Protein AF-A0A0C3JTZ2-F1 (afdb_monomer_lite)

Foldseek 3Di:
DVLLVVLVVVLVVDDPPDPVNVVSLVVNLVVLVVCCVVPVPVVSLVVNLVSLVVVLVVDPLLRNLVSLQVNLVSLVVVCVVPVDPVSNVSSVVSNVSSVVSPDPDDPVD

Organism: NCBI:txid870435

pLDDT: mean 91.85, std 10.33, range [46.88, 98.56]

Radius of gyration: 15.28 Å; chains: 1; bounding box: 38×28×46 Å

Sequence (109 aa):
NEIITLRRTALESITQDDPEWQPILAKLVDCLYERFRRKGAMADLEEVITLRRATLERTPLQDQSRPLLSLADCLCEKFQKLGLVADIEEAVKLGRAAFTLCAPGHPDR

Secondary structure (DSSP, 8-state):
-HHHHHHHHHHHHS-TTSTTHHHHHHHHHHHHHHHHHHH--HHHHHHHHHHHHHHHHHS-GGG-HHHHHHHHHHHHHHHHHH--HHHHHHHHHHHHHHHHHHSTT-TT-

Structure (mmCIF, N/CA/C/O backbone):
data_AF-A0A0C3JTZ2-F1
#
_entry.id   AF-A0A0C3JTZ2-F1
#
loop_
_atom_site.group_PDB
_atom_site.id
_atom_site.type_symbol
_atom_site.label_atom_id
_atom_site.label_alt_id
_atom_site.label_comp_id
_atom_site.label_asym_id
_atom_site.label_entity_id
_atom_site.label_seq_id
_atom_site.pdbx_PDB_ins_code
_atom_site.Cartn_x
_atom_site.Cartn_y
_atom_site.Cartn_z
_atom_site.occupancy
_atom_site.B_iso_or_equiv
_atom_site.auth_seq_id
_atom_site.auth_comp_id
_atom_site.auth_asym_id
_atom_site.auth_atom_id
_atom_site.pdbx_PDB_model_num
ATOM 1 N N . ASN A 1 1 ? 4.938 1.725 17.759 1.00 68.44 1 ASN A N 1
ATOM 2 C CA . ASN A 1 1 ? 4.606 3.046 17.179 1.00 68.44 1 ASN A CA 1
ATOM 3 C C . ASN A 1 1 ? 5.847 3.831 16.800 1.00 68.44 1 ASN A C 1
ATOM 5 O O . ASN A 1 1 ? 5.864 4.345 15.698 1.00 68.44 1 ASN A O 1
ATOM 9 N N . GLU A 1 2 ? 6.887 3.856 17.631 1.00 85.19 2 GLU A N 1
ATOM 10 C CA . GLU A 1 2 ? 8.167 4.535 17.355 1.00 85.19 2 GLU A CA 1
ATOM 11 C C . GLU A 1 2 ? 8.843 4.118 16.035 1.00 85.19 2 GLU A C 1
ATOM 13 O O . GLU A 1 2 ? 9.314 4.964 15.288 1.00 85.19 2 GLU A O 1
ATOM 18 N N . ILE A 1 3 ? 8.777 2.831 15.680 1.00 89.12 3 ILE A N 1
ATOM 19 C CA . ILE A 1 3 ? 9.317 2.300 14.416 1.00 89.12 3 ILE A CA 1
ATOM 20 C C . ILE A 1 3 ? 8.699 2.959 13.164 1.00 89.12 3 ILE A C 1
ATOM 22 O O . ILE A 1 3 ? 9.396 3.141 12.169 1.00 89.12 3 ILE A O 1
ATOM 26 N N . ILE A 1 4 ? 7.409 3.314 13.193 1.00 92.19 4 ILE A N 1
ATOM 27 C CA . ILE A 1 4 ? 6.740 3.983 12.061 1.00 92.19 4 ILE A CA 1
ATOM 28 C C . ILE A 1 4 ? 7.276 5.409 11.925 1.00 92.19 4 ILE A C 1
ATOM 30 O O . ILE A 1 4 ? 7.658 5.817 10.833 1.00 92.19 4 ILE A O 1
ATOM 34 N N . THR A 1 5 ? 7.369 6.136 13.041 1.00 93.25 5 THR A N 1
ATOM 35 C CA . THR A 1 5 ? 7.925 7.493 13.072 1.00 93.25 5 THR A CA 1
ATOM 36 C C . THR A 1 5 ? 9.375 7.510 12.596 1.00 93.25 5 THR A C 1
ATOM 38 O O . THR A 1 5 ? 9.703 8.282 11.704 1.00 93.25 5 THR A O 1
ATOM 41 N N . LEU A 1 6 ? 10.216 6.603 13.107 1.00 94.56 6 LEU A N 1
ATOM 42 C CA . LEU A 1 6 ? 11.622 6.496 12.713 1.00 94.56 6 LEU A CA 1
ATOM 43 C C . LEU A 1 6 ? 11.779 6.295 11.200 1.00 94.56 6 LEU A C 1
ATOM 45 O O . LEU A 1 6 ? 12.637 6.915 10.580 1.00 94.56 6 LEU A O 1
ATOM 49 N N . ARG A 1 7 ? 10.939 5.448 10.593 1.00 94.56 7 ARG A N 1
ATOM 50 C CA . ARG A 1 7 ? 10.993 5.205 9.145 1.00 94.56 7 ARG A CA 1
ATOM 51 C C . ARG A 1 7 ? 10.508 6.388 8.324 1.00 94.56 7 ARG A C 1
ATOM 53 O O . ARG A 1 7 ? 11.095 6.639 7.281 1.00 94.56 7 ARG A O 1
ATOM 60 N N . ARG A 1 8 ? 9.498 7.131 8.784 1.00 93.81 8 ARG A N 1
ATOM 61 C CA . ARG A 1 8 ? 9.090 8.377 8.114 1.00 93.81 8 ARG A CA 1
ATOM 62 C C . ARG A 1 8 ? 10.219 9.400 8.124 1.00 93.81 8 ARG A C 1
ATOM 64 O O . ARG A 1 8 ? 10.594 9.882 7.067 1.00 93.81 8 ARG A O 1
ATOM 71 N N . THR A 1 9 ? 10.831 9.633 9.282 1.00 94.19 9 THR A N 1
ATOM 72 C CA . THR A 1 9 ? 11.965 10.561 9.397 1.00 94.19 9 THR A CA 1
ATOM 73 C C . THR A 1 9 ? 13.163 10.115 8.557 1.00 94.19 9 THR A C 1
ATOM 75 O O . THR A 1 9 ? 13.828 10.943 7.938 1.00 94.19 9 THR A O 1
ATOM 78 N N . ALA A 1 10 ? 13.427 8.806 8.476 1.00 93.19 10 ALA A N 1
ATOM 79 C CA . ALA A 1 10 ? 14.454 8.283 7.580 1.00 93.19 10 ALA A CA 1
ATOM 80 C C . ALA A 1 10 ? 14.136 8.596 6.106 1.00 93.19 10 ALA A C 1
ATOM 82 O O . ALA A 1 10 ? 15.014 9.082 5.403 1.00 93.19 10 ALA A O 1
ATOM 83 N N . LEU A 1 11 ? 12.887 8.395 5.661 1.00 93.75 11 LEU A N 1
ATOM 84 C CA . LEU A 1 11 ? 12.447 8.726 4.297 1.00 93.75 11 LEU A CA 1
ATOM 85 C C . LEU A 1 11 ? 12.473 10.229 3.994 1.00 93.75 11 LEU A C 1
ATOM 87 O O . LEU A 1 11 ? 1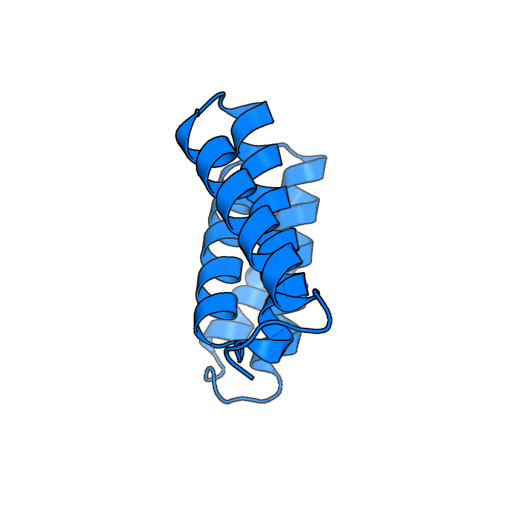2.681 10.601 2.847 1.00 93.75 11 LEU A O 1
ATOM 91 N N . GLU A 1 12 ? 12.276 11.086 4.994 1.00 94.06 12 GLU A N 1
ATOM 92 C CA . GLU A 1 12 ? 12.420 12.544 4.857 1.00 94.06 12 GLU A CA 1
ATOM 93 C C . GLU A 1 12 ? 13.888 12.977 4.705 1.00 94.06 12 GLU A C 1
ATOM 95 O O . GLU A 1 12 ? 14.164 14.054 4.182 1.00 94.06 12 GLU A O 1
ATOM 100 N N . SER A 1 13 ? 14.829 12.141 5.154 1.00 93.81 13 SER A N 1
ATOM 101 C CA . SER A 1 13 ? 16.266 12.440 5.157 1.00 93.81 13 SER A CA 1
ATOM 102 C C . SER A 1 13 ? 17.009 11.924 3.920 1.00 93.81 13 SER A C 1
ATOM 104 O O . SER A 1 13 ? 18.169 12.283 3.724 1.00 93.81 13 SER A O 1
ATOM 106 N N . ILE A 1 14 ? 16.374 11.083 3.099 1.00 93.12 14 ILE A N 1
ATOM 107 C CA . ILE A 1 14 ? 16.968 10.486 1.894 1.00 93.12 14 ILE A CA 1
ATOM 108 C C . ILE A 1 14 ? 16.119 10.802 0.662 1.00 93.12 14 ILE A C 1
ATOM 110 O O . ILE A 1 14 ? 14.906 10.989 0.747 1.00 93.12 14 ILE A O 1
ATOM 114 N N . THR A 1 15 ? 16.750 10.865 -0.507 1.00 91.75 15 THR A N 1
ATOM 115 C CA . THR A 1 15 ? 16.026 11.122 -1.755 1.00 91.75 15 THR A CA 1
ATOM 116 C C . THR A 1 15 ? 15.367 9.849 -2.273 1.00 91.75 15 THR A C 1
ATOM 118 O O . THR A 1 15 ? 15.738 8.732 -1.925 1.00 91.75 15 THR A O 1
ATOM 121 N N . GLN A 1 16 ? 14.385 10.011 -3.156 1.00 86.06 16 GLN A N 1
ATOM 122 C CA . GLN A 1 16 ? 13.689 8.890 -3.787 1.00 86.06 16 GLN A CA 1
ATOM 123 C C . GLN A 1 16 ? 14.547 8.058 -4.755 1.00 86.06 16 GLN A C 1
ATOM 125 O O . GLN A 1 16 ? 14.081 7.009 -5.210 1.00 86.06 16 GLN A O 1
ATOM 130 N N . ASP A 1 17 ? 15.740 8.545 -5.096 1.00 88.88 17 ASP A N 1
ATOM 131 C CA . ASP A 1 17 ? 16.726 7.859 -5.937 1.00 88.88 17 ASP A CA 1
ATOM 132 C C . ASP A 1 17 ? 17.767 7.106 -5.096 1.00 88.88 17 ASP A C 1
ATOM 134 O O . ASP A 1 17 ? 18.584 6.361 -5.638 1.00 88.88 17 ASP A O 1
ATOM 138 N N . ASP A 1 18 ? 17.737 7.283 -3.771 1.00 91.12 18 ASP A N 1
ATOM 139 C CA . ASP A 1 18 ? 18.594 6.553 -2.851 1.00 91.12 18 ASP A CA 1
ATOM 140 C C . ASP A 1 18 ? 18.226 5.052 -2.866 1.00 91.12 18 ASP A C 1
ATOM 142 O O . ASP A 1 18 ? 17.046 4.708 -2.700 1.00 91.12 18 ASP A O 1
ATOM 146 N N . PRO A 1 19 ? 19.198 4.134 -3.037 1.00 90.62 19 PRO A N 1
ATOM 147 C CA . PRO A 1 19 ? 18.956 2.692 -2.987 1.00 90.62 19 PRO A CA 1
ATOM 148 C C . PRO A 1 19 ? 18.255 2.212 -1.706 1.00 90.62 19 PRO A C 1
ATOM 150 O O . PRO A 1 19 ? 17.504 1.236 -1.753 1.00 90.62 19 PRO A O 1
ATOM 153 N N . GLU A 1 20 ? 18.450 2.902 -0.579 1.00 91.69 20 GLU A N 1
ATOM 154 C CA . GLU A 1 20 ? 17.827 2.582 0.710 1.00 91.69 20 GLU A CA 1
ATOM 155 C C . GLU A 1 20 ? 16.374 3.071 0.815 1.00 91.69 20 GLU A C 1
ATOM 157 O O . GLU A 1 20 ? 15.621 2.598 1.675 1.00 91.69 20 GLU A O 1
ATOM 162 N N . TRP A 1 21 ? 15.929 3.955 -0.086 1.00 92.81 21 TRP A N 1
ATOM 163 C CA . TRP A 1 21 ? 14.573 4.504 -0.061 1.00 92.81 21 TRP A CA 1
ATOM 164 C C . TRP A 1 21 ? 13.508 3.416 -0.214 1.00 92.81 21 TRP A C 1
ATOM 166 O O . TRP A 1 21 ? 12.581 3.330 0.595 1.00 92.81 21 TRP A O 1
ATOM 176 N N . GLN A 1 22 ? 13.662 2.533 -1.206 1.00 91.75 22 GLN A N 1
ATOM 177 C CA . GLN A 1 22 ? 12.692 1.464 -1.477 1.00 91.75 22 GLN A CA 1
ATOM 178 C C . GLN A 1 22 ? 12.589 0.446 -0.319 1.00 91.75 22 GLN A C 1
ATOM 180 O O . GLN A 1 22 ? 11.472 0.177 0.136 1.00 91.75 22 GLN A O 1
ATOM 185 N N . PRO A 1 23 ? 13.698 -0.097 0.232 1.00 93.56 23 PRO A N 1
ATOM 186 C CA . PRO A 1 23 ? 13.643 -0.972 1.404 1.00 93.56 23 PRO A CA 1
ATOM 187 C C . PRO A 1 23 ? 13.001 -0.330 2.639 1.00 93.56 23 PRO A C 1
ATOM 189 O O . PRO A 1 23 ? 12.264 -1.000 3.372 1.00 93.56 23 PRO A O 1
ATOM 192 N N . ILE A 1 24 ? 13.276 0.952 2.906 1.00 95.44 24 ILE A N 1
ATOM 193 C CA . ILE A 1 24 ? 12.701 1.658 4.059 1.00 95.44 24 ILE A CA 1
ATOM 194 C C . ILE A 1 24 ? 11.202 1.879 3.851 1.00 95.44 24 ILE A C 1
ATOM 196 O O . ILE A 1 24 ? 10.422 1.622 4.776 1.00 95.44 24 ILE A O 1
ATOM 200 N N . LEU A 1 25 ? 10.790 2.277 2.643 1.00 95.25 25 LEU A N 1
ATOM 201 C CA . LEU A 1 25 ? 9.384 2.433 2.285 1.00 95.25 25 LEU A CA 1
ATOM 202 C C . LEU A 1 25 ? 8.616 1.121 2.457 1.00 95.25 25 LEU A C 1
ATOM 204 O O . LEU A 1 25 ? 7.570 1.113 3.105 1.00 95.25 25 LEU A O 1
ATOM 208 N N . ALA A 1 26 ? 9.144 0.010 1.938 1.00 93.81 26 ALA A N 1
ATOM 209 C CA . ALA A 1 26 ? 8.507 -1.300 2.064 1.00 93.81 26 ALA A CA 1
ATOM 210 C C . ALA A 1 26 ? 8.260 -1.661 3.540 1.00 93.81 26 ALA A C 1
ATOM 212 O O . ALA A 1 26 ? 7.144 -1.997 3.934 1.00 93.81 26 ALA A O 1
ATOM 213 N N . LYS A 1 27 ? 9.269 -1.467 4.400 1.00 96.25 27 LYS A N 1
ATOM 214 C CA . LYS A 1 27 ? 9.146 -1.709 5.847 1.00 96.25 27 LYS A CA 1
ATOM 215 C C . LYS A 1 27 ? 8.171 -0.753 6.545 1.00 96.25 27 LYS A C 1
ATOM 217 O O . LYS A 1 27 ? 7.618 -1.105 7.592 1.00 96.25 27 LYS A O 1
ATOM 222 N N . LEU A 1 28 ? 8.014 0.479 6.055 1.00 96.69 28 LEU A N 1
ATOM 223 C CA . LEU A 1 28 ? 7.016 1.422 6.566 1.00 96.69 28 LEU A CA 1
ATOM 224 C C . LEU A 1 28 ? 5.605 0.943 6.207 1.00 96.69 28 LEU A C 1
ATOM 226 O O . LEU A 1 28 ? 4.775 0.819 7.108 1.00 96.69 28 LEU A O 1
ATOM 230 N N . VAL A 1 29 ? 5.376 0.607 4.935 1.00 96.75 29 VAL A N 1
ATOM 231 C CA . VAL A 1 29 ? 4.108 0.068 4.423 1.00 96.75 29 VAL A CA 1
ATOM 232 C C . VAL A 1 29 ? 3.681 -1.171 5.211 1.00 96.75 29 VAL A C 1
ATOM 234 O O . VAL A 1 29 ? 2.555 -1.214 5.703 1.00 96.75 29 VAL A O 1
ATOM 237 N N . ASP A 1 30 ? 4.585 -2.129 5.427 1.00 95.31 30 ASP A N 1
ATOM 238 C CA . ASP A 1 30 ? 4.281 -3.350 6.185 1.00 95.31 30 ASP A CA 1
ATOM 239 C C . ASP A 1 30 ? 3.883 -3.050 7.638 1.00 95.31 30 ASP A C 1
ATOM 241 O O . ASP A 1 30 ? 2.954 -3.647 8.181 1.00 95.31 30 ASP A O 1
ATOM 245 N N . CYS A 1 31 ? 4.558 -2.096 8.287 1.00 96.06 31 CYS A N 1
ATOM 246 C CA . CYS A 1 31 ? 4.246 -1.734 9.669 1.00 96.06 31 CYS A CA 1
ATOM 247 C C . CYS A 1 31 ? 2.939 -0.956 9.814 1.00 96.06 31 CYS A C 1
ATOM 249 O O . CYS A 1 31 ? 2.231 -1.161 10.802 1.00 96.06 31 CYS A O 1
ATOM 251 N N . LEU A 1 32 ? 2.622 -0.074 8.865 1.00 97.31 32 LEU A N 1
ATOM 252 C CA . LEU A 1 32 ? 1.337 0.623 8.818 1.00 97.31 32 LEU A CA 1
ATOM 253 C C . LEU A 1 32 ? 0.204 -0.378 8.608 1.00 97.31 32 LEU A C 1
ATOM 255 O O . LEU A 1 32 ? -0.755 -0.395 9.376 1.00 97.31 32 LEU A O 1
ATOM 259 N N . TYR A 1 33 ? 0.361 -1.273 7.637 1.00 96.25 33 TYR A N 1
ATOM 260 C CA . TYR A 1 33 ? -0.637 -2.285 7.329 1.00 96.25 33 TYR A CA 1
ATOM 261 C C . TYR A 1 33 ? -0.850 -3.263 8.496 1.00 96.25 33 TYR A C 1
ATOM 263 O O . TYR A 1 33 ? -1.985 -3.530 8.885 1.00 96.25 33 TYR A O 1
ATOM 271 N N . GLU A 1 34 ? 0.213 -3.724 9.160 1.00 94.81 34 GLU A N 1
ATOM 272 C CA . GLU A 1 34 ? 0.071 -4.581 10.342 1.00 94.81 34 GLU A CA 1
ATOM 273 C C . GLU A 1 34 ? -0.575 -3.838 11.524 1.00 94.81 34 GLU A C 1
ATOM 275 O O . GLU A 1 34 ? -1.390 -4.403 12.263 1.00 94.81 34 GLU A O 1
ATOM 280 N N . ARG A 1 35 ? -0.258 -2.547 11.707 1.00 94.75 35 ARG A N 1
ATOM 281 C CA . ARG A 1 35 ? -0.906 -1.714 12.730 1.00 94.75 35 ARG A CA 1
ATOM 282 C C . ARG A 1 35 ? -2.392 -1.536 12.425 1.00 94.75 35 ARG A C 1
ATOM 284 O O . ARG A 1 35 ? -3.195 -1.679 13.350 1.00 94.75 35 ARG A O 1
ATOM 291 N N . PHE A 1 36 ? -2.754 -1.314 11.164 1.00 95.38 36 PHE A N 1
ATOM 292 C CA . PHE A 1 36 ? -4.139 -1.313 10.707 1.00 95.38 36 PHE A CA 1
ATOM 293 C C . PHE A 1 36 ? -4.829 -2.639 11.039 1.00 95.38 36 PHE A C 1
ATOM 295 O O . PHE A 1 36 ? -5.833 -2.633 11.749 1.00 95.38 36 PHE A O 1
ATOM 302 N N . ARG A 1 37 ? -4.271 -3.781 10.621 1.00 94.38 37 ARG A N 1
ATOM 303 C CA . ARG A 1 37 ? -4.893 -5.097 10.840 1.00 94.38 37 ARG A CA 1
ATOM 304 C C . ARG A 1 37 ? -5.121 -5.411 12.317 1.00 94.38 37 ARG A C 1
ATOM 306 O O . ARG A 1 37 ? -6.158 -5.966 12.669 1.00 94.38 37 ARG A O 1
ATOM 313 N N . ARG A 1 38 ? -4.183 -5.032 13.194 1.00 93.94 38 ARG A N 1
ATOM 314 C CA . ARG A 1 38 ? -4.292 -5.282 14.644 1.00 93.94 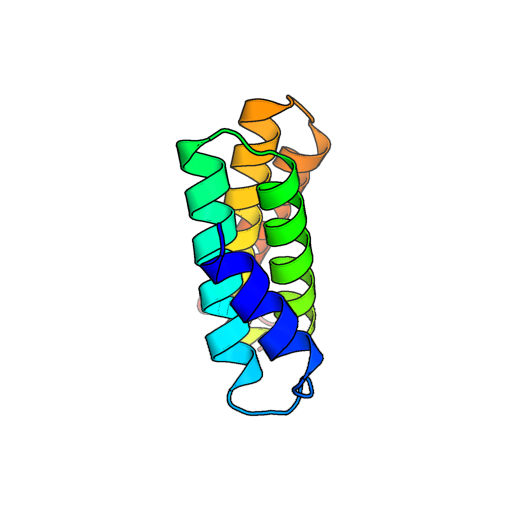38 ARG A CA 1
ATOM 315 C C . ARG A 1 38 ? -5.182 -4.291 15.385 1.00 93.94 38 ARG A C 1
ATOM 317 O O . ARG A 1 38 ? -5.783 -4.667 16.386 1.00 93.94 38 ARG A O 1
ATOM 324 N N . LYS A 1 39 ? -5.197 -3.021 14.974 1.00 93.19 39 LYS A N 1
ATOM 325 C CA . LYS A 1 39 ? -5.813 -1.928 15.751 1.00 93.19 39 LYS A CA 1
ATOM 326 C C . LYS A 1 39 ? -6.993 -1.249 15.059 1.00 93.19 39 LYS A C 1
ATOM 328 O O . LYS A 1 39 ? -7.608 -0.379 15.662 1.00 93.19 39 LYS A O 1
ATOM 333 N N . GLY A 1 40 ? -7.293 -1.605 13.812 1.00 88.94 40 GLY A N 1
ATOM 334 C CA . GLY A 1 40 ? -8.341 -0.977 13.005 1.00 88.94 40 GLY A CA 1
ATOM 335 C C . GLY A 1 40 ? -8.064 0.489 12.661 1.00 88.94 40 GLY A C 1
ATOM 336 O O . GLY A 1 40 ? -9.000 1.243 12.412 1.00 88.94 40 GLY A O 1
ATOM 337 N N . ALA A 1 41 ? -6.801 0.922 12.682 1.00 92.44 41 ALA A N 1
ATOM 338 C CA . ALA A 1 41 ? -6.424 2.310 12.435 1.00 92.44 41 ALA A CA 1
ATOM 339 C C . ALA A 1 41 ? -6.565 2.663 10.942 1.00 92.44 41 ALA A C 1
ATOM 341 O O . ALA A 1 41 ? -5.611 2.534 10.183 1.00 92.44 41 ALA A O 1
ATOM 342 N N . MET A 1 42 ? -7.755 3.099 10.517 1.00 95.19 42 MET A N 1
ATOM 343 C CA . MET A 1 42 ? -8.065 3.376 9.102 1.00 95.19 42 MET A CA 1
ATOM 344 C C . MET A 1 42 ? -7.096 4.358 8.432 1.00 95.19 42 MET A C 1
ATOM 346 O O . MET A 1 42 ? -6.775 4.177 7.264 1.00 95.19 42 MET A O 1
ATOM 350 N N . ALA A 1 43 ? -6.579 5.347 9.168 1.00 95.62 43 ALA A N 1
ATOM 351 C CA . ALA A 1 43 ? -5.585 6.286 8.644 1.00 95.62 43 ALA A CA 1
ATOM 352 C C . ALA A 1 43 ? -4.319 5.583 8.115 1.00 95.62 43 ALA A C 1
ATOM 354 O O . ALA A 1 43 ? -3.736 6.032 7.134 1.00 95.62 43 ALA A O 1
ATOM 355 N N . ASP A 1 44 ? -3.930 4.456 8.717 1.00 96.56 44 ASP A N 1
ATOM 356 C CA . ASP A 1 44 ? -2.773 3.681 8.266 1.00 96.56 44 ASP A CA 1
ATOM 357 C C . ASP A 1 44 ? -3.053 2.958 6.955 1.00 96.56 44 ASP A C 1
ATOM 359 O O . ASP A 1 44 ? -2.173 2.869 6.105 1.00 96.56 44 ASP A O 1
ATOM 363 N N . LEU A 1 45 ? -4.276 2.444 6.780 1.00 97.31 45 LEU A N 1
ATOM 364 C CA . LEU A 1 45 ? -4.672 1.797 5.534 1.00 97.31 45 LEU A CA 1
ATOM 365 C C . LEU A 1 45 ? -4.712 2.808 4.382 1.00 97.31 45 LEU A C 1
ATOM 367 O O . LEU A 1 45 ? -4.219 2.509 3.298 1.00 97.31 45 LEU A O 1
ATOM 371 N N . GLU A 1 46 ? -5.237 4.011 4.618 1.00 97.88 46 GLU A N 1
ATOM 372 C CA . GLU A 1 46 ? -5.246 5.083 3.610 1.00 97.88 46 GLU A CA 1
ATOM 373 C C . GLU A 1 46 ? -3.827 5.514 3.216 1.00 97.88 46 GLU A C 1
ATOM 375 O O . GLU A 1 46 ? -3.531 5.728 2.037 1.00 97.88 46 GLU A O 1
ATOM 380 N N . GLU A 1 47 ? -2.916 5.596 4.187 1.00 97.31 47 GLU A N 1
ATOM 381 C CA . GLU A 1 47 ? -1.510 5.888 3.913 1.00 97.31 47 GLU A CA 1
ATOM 382 C C . GLU A 1 47 ? -0.851 4.754 3.124 1.00 97.31 47 GLU A C 1
ATOM 384 O O . GLU A 1 47 ? -0.172 5.018 2.137 1.00 97.31 47 GLU A O 1
ATOM 389 N N . VAL A 1 48 ? -1.105 3.491 3.480 1.00 98.00 48 VAL A N 1
ATOM 390 C CA . VAL A 1 48 ? -0.631 2.327 2.712 1.00 98.00 48 VAL A CA 1
ATOM 391 C C . VAL A 1 48 ? -1.126 2.381 1.267 1.00 98.00 48 VAL A C 1
ATOM 393 O O . VAL A 1 48 ? -0.330 2.176 0.352 1.00 98.00 48 VAL A O 1
ATOM 396 N N . ILE A 1 49 ? -2.405 2.690 1.043 1.00 98.19 49 ILE A N 1
ATOM 397 C CA . ILE A 1 49 ? -2.985 2.847 -0.300 1.00 98.19 49 ILE A CA 1
ATOM 398 C C . ILE A 1 49 ? -2.260 3.958 -1.066 1.00 98.19 49 ILE A C 1
ATOM 400 O O . ILE A 1 49 ? -1.844 3.749 -2.206 1.00 98.19 49 ILE A O 1
ATOM 404 N N . THR A 1 50 ? -2.059 5.113 -0.431 1.00 97.81 50 THR A N 1
ATOM 405 C CA . THR A 1 50 ? -1.363 6.261 -1.032 1.00 97.81 50 THR A CA 1
ATOM 406 C C . THR A 1 50 ? 0.071 5.902 -1.428 1.00 97.81 50 THR A C 1
ATOM 408 O O . THR A 1 50 ? 0.481 6.146 -2.563 1.00 97.81 50 THR A O 1
ATOM 411 N N . LEU A 1 51 ? 0.822 5.258 -0.530 1.00 96.00 51 LEU A N 1
ATOM 412 C CA . LEU A 1 51 ? 2.202 4.849 -0.791 1.00 96.00 51 LEU A CA 1
ATOM 413 C C . LEU A 1 51 ? 2.278 3.788 -1.895 1.00 96.00 51 LEU A C 1
ATOM 415 O O . LEU A 1 51 ? 3.110 3.900 -2.792 1.00 96.00 51 LEU A O 1
ATOM 419 N N . ARG A 1 52 ? 1.381 2.793 -1.888 1.00 96.31 52 ARG A N 1
ATOM 420 C CA . ARG A 1 52 ? 1.333 1.758 -2.933 1.00 96.31 52 ARG A CA 1
ATOM 421 C C . ARG A 1 52 ? 1.019 2.338 -4.312 1.00 96.31 52 ARG A C 1
ATOM 423 O O . ARG A 1 52 ? 1.605 1.873 -5.285 1.00 96.31 52 ARG A O 1
ATOM 430 N N . ARG A 1 53 ? 0.156 3.357 -4.409 1.00 97.19 53 ARG A N 1
ATOM 431 C CA . ARG A 1 53 ? -0.089 4.082 -5.671 1.00 97.19 53 ARG A CA 1
ATOM 432 C C . ARG A 1 53 ? 1.164 4.792 -6.171 1.00 97.19 53 ARG A C 1
ATOM 434 O O . ARG A 1 53 ? 1.546 4.587 -7.317 1.00 97.19 53 ARG A O 1
ATOM 441 N N . ALA A 1 54 ? 1.840 5.540 -5.302 1.00 93.75 54 ALA A N 1
ATOM 442 C CA . ALA A 1 54 ? 3.072 6.236 -5.666 1.00 93.75 54 ALA A CA 1
ATOM 443 C C . ALA A 1 54 ? 4.179 5.262 -6.119 1.00 93.75 54 ALA A C 1
ATOM 445 O O . ALA A 1 54 ? 4.896 5.525 -7.084 1.00 93.75 54 ALA A O 1
ATOM 446 N N . THR A 1 55 ? 4.310 4.102 -5.463 1.00 92.19 55 THR A N 1
ATOM 447 C CA . THR A 1 55 ? 5.238 3.048 -5.905 1.00 92.19 55 THR A CA 1
ATOM 448 C C . THR A 1 55 ? 4.827 2.454 -7.253 1.00 92.19 55 THR A C 1
ATOM 450 O O . THR A 1 55 ? 5.686 2.210 -8.101 1.00 92.19 55 THR A O 1
ATOM 453 N N . LEU A 1 56 ? 3.529 2.230 -7.475 1.00 94.31 56 LEU A N 1
ATOM 454 C CA . LEU A 1 56 ? 3.005 1.675 -8.722 1.00 94.31 56 LEU A CA 1
ATOM 455 C C . LEU A 1 56 ? 3.286 2.593 -9.920 1.00 94.31 56 LEU A C 1
ATOM 457 O O . LEU A 1 56 ? 3.737 2.099 -10.949 1.00 94.31 56 LEU A O 1
ATOM 461 N N . GLU A 1 57 ? 3.102 3.908 -9.771 1.00 93.19 57 GLU A N 1
ATOM 462 C CA . GLU A 1 57 ? 3.390 4.908 -10.817 1.00 93.19 57 GLU A CA 1
ATOM 463 C C . GLU A 1 57 ? 4.844 4.861 -11.311 1.00 93.19 57 GLU A C 1
ATOM 465 O O . GLU A 1 57 ? 5.120 5.159 -12.471 1.00 93.19 57 GLU A O 1
ATOM 470 N N . ARG A 1 58 ? 5.776 4.447 -10.445 1.00 89.75 58 ARG A N 1
ATOM 471 C CA . ARG A 1 58 ? 7.210 4.325 -10.757 1.00 89.75 58 ARG A CA 1
ATOM 472 C C . ARG A 1 58 ? 7.621 2.911 -11.176 1.00 89.75 58 ARG A C 1
ATOM 474 O O . ARG A 1 58 ? 8.766 2.706 -11.573 1.00 89.75 58 ARG A O 1
ATOM 481 N N . THR A 1 59 ? 6.729 1.928 -11.069 1.00 90.56 59 THR A N 1
ATOM 482 C CA . THR A 1 59 ? 7.037 0.531 -11.396 1.00 90.56 59 THR A CA 1
ATOM 483 C C . THR A 1 59 ? 6.876 0.299 -12.904 1.00 90.56 59 THR A C 1
ATOM 485 O O . THR A 1 59 ? 5.808 0.603 -13.440 1.00 90.56 59 THR A O 1
ATOM 488 N N . PRO A 1 60 ? 7.873 -0.270 -13.610 1.00 93.06 60 PRO A N 1
ATOM 489 C 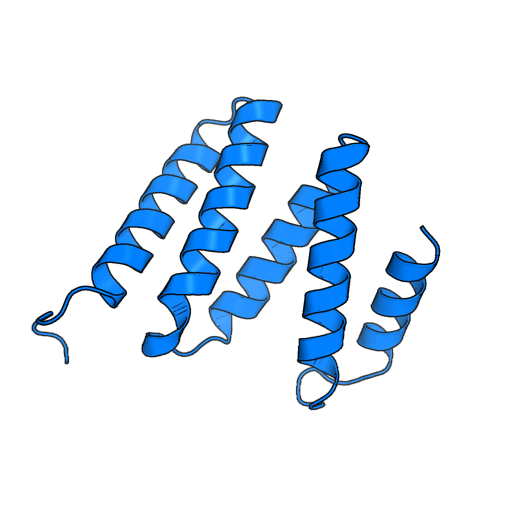CA . PRO A 1 60 ? 7.737 -0.642 -15.018 1.00 93.06 60 PRO A CA 1
ATOM 490 C C . PRO A 1 60 ? 6.559 -1.592 -15.245 1.00 93.06 60 PRO A C 1
ATOM 492 O O . PRO A 1 60 ? 6.350 -2.510 -14.458 1.00 93.06 60 PRO A O 1
ATOM 495 N N . LEU A 1 61 ? 5.819 -1.418 -16.345 1.00 90.62 61 LEU A N 1
ATOM 496 C CA . LEU A 1 61 ? 4.582 -2.163 -16.626 1.00 90.62 61 LEU A CA 1
ATOM 497 C C . LEU A 1 61 ? 4.732 -3.689 -16.478 1.00 90.62 61 LEU A C 1
ATOM 499 O O . LEU A 1 61 ? 3.868 -4.349 -15.908 1.00 90.62 61 LEU A O 1
ATOM 503 N N . GLN A 1 62 ? 5.858 -4.244 -16.931 1.00 88.62 62 GLN A N 1
ATOM 504 C CA . GLN A 1 62 ? 6.173 -5.675 -16.839 1.00 88.62 62 GLN A CA 1
ATOM 505 C C . GLN A 1 62 ? 6.272 -6.210 -15.395 1.00 88.62 62 GLN A C 1
ATOM 507 O O . GLN A 1 62 ? 6.091 -7.405 -15.177 1.00 88.62 62 GLN A O 1
ATOM 512 N N . ASP A 1 63 ? 6.509 -5.324 -14.426 1.00 91.62 63 ASP A N 1
ATOM 513 C CA . ASP A 1 63 ? 6.701 -5.629 -13.007 1.00 91.62 63 ASP A CA 1
ATOM 514 C C . ASP A 1 63 ? 5.496 -5.195 -12.143 1.00 91.62 63 ASP A C 1
ATOM 516 O O . ASP A 1 63 ? 5.471 -5.428 -10.933 1.00 91.62 63 ASP A O 1
ATOM 520 N N . GLN A 1 64 ? 4.455 -4.599 -12.745 1.00 94.69 64 GLN A N 1
ATOM 521 C CA . GLN A 1 64 ? 3.305 -4.040 -12.019 1.00 94.69 64 GLN A CA 1
ATOM 522 C C . GLN A 1 64 ? 2.308 -5.078 -11.490 1.00 94.69 64 GLN A C 1
ATOM 524 O O . GLN A 1 64 ? 1.516 -4.748 -10.608 1.00 94.69 64 GLN A O 1
ATOM 529 N N . SER A 1 65 ? 2.337 -6.330 -11.963 1.00 94.56 65 SER A N 1
ATOM 530 C CA . SER A 1 65 ? 1.345 -7.348 -11.570 1.00 94.56 65 SER A CA 1
ATOM 531 C C . SER A 1 65 ? 1.221 -7.513 -10.045 1.00 94.56 65 SER A C 1
ATOM 533 O O . SER A 1 65 ? 0.121 -7.448 -9.496 1.00 94.56 65 SER A O 1
ATOM 535 N N . ARG A 1 66 ? 2.347 -7.647 -9.329 1.00 93.50 66 ARG A N 1
ATOM 536 C CA . ARG A 1 66 ? 2.335 -7.800 -7.863 1.00 93.50 66 ARG A CA 1
ATOM 537 C C . ARG A 1 66 ? 1.875 -6.526 -7.133 1.00 93.50 66 ARG A C 1
ATOM 539 O O . ARG A 1 66 ? 0.972 -6.644 -6.304 1.00 93.50 66 ARG A O 1
ATOM 546 N N . PRO A 1 67 ? 2.424 -5.326 -7.419 1.00 95.19 67 PRO A N 1
ATOM 547 C CA . PRO A 1 67 ? 1.927 -4.075 -6.841 1.00 95.19 67 PRO A CA 1
ATOM 548 C C . PRO A 1 67 ? 0.428 -3.832 -7.051 1.00 95.19 67 PRO A C 1
ATOM 550 O O . PRO A 1 67 ? -0.248 -3.408 -6.114 1.00 95.19 67 PRO A O 1
ATOM 553 N N . LEU A 1 68 ? -0.099 -4.141 -8.243 1.00 97.62 68 LEU A N 1
ATOM 554 C CA . LEU A 1 68 ? -1.524 -4.009 -8.561 1.00 97.62 68 LEU A CA 1
ATOM 555 C C . LEU A 1 68 ? -2.393 -4.897 -7.666 1.00 97.62 68 LEU A C 1
ATOM 557 O O . LEU A 1 68 ? -3.376 -4.414 -7.106 1.00 97.62 68 LEU A O 1
ATOM 561 N N . LEU A 1 69 ? -2.012 -6.167 -7.486 1.00 97.38 69 LEU A N 1
ATOM 562 C CA . LEU A 1 69 ? -2.723 -7.082 -6.586 1.00 97.38 69 LEU A CA 1
ATOM 563 C C . LEU A 1 69 ? -2.670 -6.598 -5.136 1.00 97.38 69 LEU A C 1
ATOM 565 O O . LEU A 1 69 ? -3.698 -6.533 -4.474 1.00 97.38 69 LEU A O 1
ATOM 569 N N . SER A 1 70 ? -1.499 -6.164 -4.659 1.00 96.12 70 SER A N 1
ATOM 570 C CA . SER A 1 70 ? -1.375 -5.654 -3.289 1.00 96.12 70 SER A CA 1
ATOM 571 C C . SER A 1 70 ? -2.208 -4.391 -3.035 1.00 96.12 70 SER A C 1
ATOM 573 O O . SER A 1 70 ? -2.700 -4.192 -1.925 1.00 96.12 70 SER A O 1
ATOM 575 N N . LEU A 1 71 ? -2.360 -3.514 -4.034 1.00 97.94 71 LEU A N 1
ATOM 576 C CA . LEU A 1 71 ? -3.239 -2.347 -3.937 1.00 97.94 71 LEU A CA 1
ATOM 577 C C . LEU A 1 71 ? -4.720 -2.758 -3.956 1.00 97.94 71 LEU A C 1
ATOM 579 O O . LEU A 1 71 ? -5.501 -2.229 -3.165 1.00 97.94 71 LEU A O 1
ATOM 583 N N . ALA A 1 72 ? -5.091 -3.722 -4.805 1.00 98.31 72 ALA A N 1
ATOM 584 C CA . ALA A 1 72 ? -6.442 -4.278 -4.842 1.00 98.31 72 ALA A CA 1
ATOM 585 C C . ALA A 1 72 ? -6.848 -4.881 -3.486 1.00 98.31 72 ALA A C 1
ATOM 587 O O . ALA A 1 72 ? -7.947 -4.609 -3.009 1.00 98.31 72 ALA A O 1
ATOM 588 N N . ASP A 1 73 ? -5.949 -5.616 -2.825 1.00 97.56 73 ASP A N 1
ATOM 589 C CA . ASP A 1 73 ? -6.199 -6.191 -1.498 1.00 97.56 73 ASP A CA 1
ATOM 590 C C . ASP A 1 73 ? -6.476 -5.105 -0.444 1.00 97.56 73 ASP A C 1
ATOM 592 O O . ASP A 1 73 ? -7.439 -5.203 0.319 1.00 97.56 73 ASP A O 1
ATOM 596 N N . CYS A 1 74 ? -5.697 -4.017 -0.446 1.00 97.81 74 CYS A N 1
ATOM 597 C CA . CYS A 1 74 ? -5.912 -2.894 0.473 1.00 97.81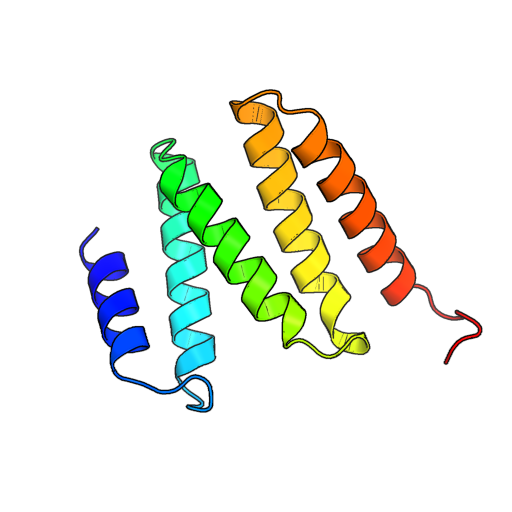 74 CYS A CA 1
ATOM 598 C C . CYS A 1 74 ? -7.278 -2.219 0.251 1.00 97.81 74 CYS A C 1
ATOM 600 O O . CYS A 1 74 ? -7.959 -1.860 1.213 1.00 97.81 74 CYS A O 1
ATOM 602 N N . LEU A 1 75 ? -7.696 -2.061 -1.009 1.00 98.50 75 LEU A N 1
ATOM 603 C CA . LEU A 1 75 ? -8.997 -1.487 -1.365 1.00 98.50 75 LEU A CA 1
ATOM 604 C C . LEU A 1 75 ? -10.160 -2.421 -0.996 1.00 98.50 75 LEU A C 1
ATOM 606 O O . LEU A 1 75 ? -11.178 -1.957 -0.485 1.00 98.50 75 LEU A O 1
ATOM 610 N N . CYS A 1 76 ? -9.998 -3.736 -1.162 1.00 98.06 76 CYS A N 1
ATOM 611 C CA . CYS A 1 76 ? -10.957 -4.729 -0.675 1.00 98.06 76 CYS A CA 1
ATOM 612 C C . CYS A 1 76 ? -11.137 -4.642 0.847 1.00 98.06 76 CYS A C 1
ATOM 614 O O . CYS A 1 76 ? -12.267 -4.652 1.337 1.00 98.06 76 CYS A O 1
ATOM 616 N N . GLU A 1 77 ? -10.046 -4.523 1.605 1.00 96.50 77 GLU A N 1
ATOM 617 C CA . GLU A 1 77 ? -10.116 -4.355 3.061 1.00 96.50 77 GLU A CA 1
ATOM 618 C C . GLU A 1 77 ? -10.792 -3.043 3.460 1.00 96.50 77 GLU A C 1
ATOM 620 O O . GLU A 1 77 ? -11.625 -3.028 4.371 1.00 96.50 77 GLU A O 1
ATOM 625 N N . LYS A 1 78 ? -10.496 -1.948 2.753 1.00 97.62 78 LYS A N 1
ATOM 626 C CA . LYS A 1 78 ? -11.158 -0.658 2.967 1.00 97.62 78 LYS A CA 1
ATOM 627 C C . LYS A 1 78 ? -12.664 -0.753 2.704 1.00 97.62 78 LYS A C 1
ATOM 629 O O . LYS A 1 78 ? -13.452 -0.322 3.549 1.00 97.62 78 LYS A O 1
ATOM 634 N N . PHE A 1 79 ? -13.071 -1.403 1.612 1.00 97.81 79 PHE A N 1
ATOM 635 C CA . PHE A 1 79 ? -14.476 -1.684 1.315 1.00 97.81 79 PHE A CA 1
ATOM 636 C C . PHE A 1 79 ? -15.144 -2.507 2.423 1.00 97.81 79 PHE A C 1
ATOM 638 O O . PHE A 1 79 ? -16.228 -2.152 2.874 1.00 97.81 79 PHE A O 1
ATOM 645 N N . GLN A 1 80 ? -14.498 -3.563 2.925 1.00 96.12 80 GLN A N 1
ATOM 646 C CA . GLN A 1 80 ? -15.051 -4.373 4.019 1.00 96.12 80 GLN A CA 1
ATOM 647 C C . GLN A 1 80 ? -15.292 -3.563 5.302 1.00 96.12 80 GLN A C 1
ATOM 649 O O . GLN A 1 80 ? -16.168 -3.915 6.091 1.00 96.12 80 GLN A O 1
ATOM 654 N N . LYS A 1 81 ? -14.516 -2.497 5.535 1.00 94.69 81 LYS A N 1
ATOM 655 C CA . LYS A 1 81 ? -14.657 -1.631 6.714 1.00 94.69 81 LYS A CA 1
ATOM 656 C C . LYS A 1 81 ? -15.648 -0.489 6.523 1.00 94.69 81 LYS A C 1
ATOM 658 O O . LYS A 1 81 ? -16.357 -0.167 7.472 1.00 94.69 81 LYS A O 1
ATOM 663 N N . LEU A 1 82 ? -15.677 0.133 5.344 1.00 95.62 82 LEU A N 1
ATOM 664 C CA . LEU A 1 82 ? -16.432 1.368 5.099 1.00 95.62 82 LEU A CA 1
ATOM 665 C C . LEU A 1 82 ? -17.646 1.194 4.176 1.00 95.62 82 LEU A C 1
ATOM 667 O O . LEU A 1 82 ? -18.501 2.071 4.128 1.00 95.62 82 LEU A O 1
ATOM 671 N N . GLY A 1 83 ? -17.729 0.090 3.433 1.00 94.69 83 GLY A N 1
ATOM 672 C CA . GLY A 1 83 ? -18.819 -0.193 2.497 1.00 94.69 83 GLY A CA 1
ATOM 673 C C . GLY A 1 83 ? -18.831 0.688 1.243 1.00 94.69 83 GLY A C 1
ATOM 674 O O . GLY A 1 83 ? -19.846 0.747 0.550 1.00 94.69 83 GLY A O 1
ATOM 675 N N . LEU A 1 84 ? -17.735 1.388 0.936 1.00 96.50 84 LEU A N 1
ATOM 676 C CA . LEU A 1 84 ? -17.663 2.294 -0.210 1.00 96.50 84 LEU A CA 1
ATOM 677 C C . LEU A 1 84 ? -17.496 1.509 -1.516 1.00 96.50 84 LEU A C 1
ATOM 679 O O . LEU A 1 84 ? -16.436 0.954 -1.797 1.00 96.50 84 LEU A O 1
ATOM 683 N N . VAL A 1 85 ? -18.543 1.498 -2.341 1.00 97.25 85 VAL A N 1
ATOM 684 C CA . VAL A 1 85 ? -18.582 0.750 -3.612 1.00 97.25 85 VAL A CA 1
ATOM 685 C C . VAL A 1 85 ? -17.432 1.129 -4.556 1.00 97.25 85 VAL A C 1
ATOM 687 O O . VAL A 1 85 ? -16.889 0.266 -5.241 1.00 97.25 85 VAL A O 1
ATOM 690 N N . ALA A 1 86 ? -17.001 2.391 -4.540 1.00 97.50 86 ALA A N 1
ATOM 691 C CA . ALA A 1 86 ? -15.878 2.853 -5.351 1.00 97.50 86 ALA A CA 1
ATOM 692 C C . ALA A 1 86 ? -14.575 2.076 -5.075 1.00 97.50 86 ALA A C 1
ATOM 694 O O . ALA A 1 86 ? -13.845 1.771 -6.018 1.00 97.50 86 ALA A O 1
ATOM 695 N N . ASP A 1 87 ? -14.306 1.701 -3.818 1.00 97.94 87 ASP A N 1
ATOM 696 C CA . ASP A 1 87 ? -13.081 0.976 -3.459 1.00 97.94 87 ASP A CA 1
ATOM 697 C C . ASP A 1 87 ? -13.081 -0.443 -4.056 1.00 97.94 87 ASP A C 1
ATOM 699 O O . ASP A 1 87 ? -12.081 -0.881 -4.627 1.00 97.94 87 ASP A O 1
ATOM 703 N N . ILE A 1 88 ? -14.208 -1.165 -3.987 1.00 98.12 88 ILE A N 1
ATOM 704 C CA . ILE A 1 88 ? -14.295 -2.526 -4.543 1.00 98.12 88 ILE A CA 1
ATOM 705 C C . ILE A 1 88 ? -14.312 -2.524 -6.075 1.00 98.12 88 ILE A C 1
ATOM 707 O O . ILE A 1 88 ? -13.696 -3.388 -6.700 1.00 98.12 88 ILE A O 1
ATOM 711 N N . GLU A 1 89 ? -14.960 -1.541 -6.702 1.00 98.56 89 GLU A N 1
ATOM 712 C CA . GLU A 1 89 ? -14.915 -1.379 -8.157 1.00 98.56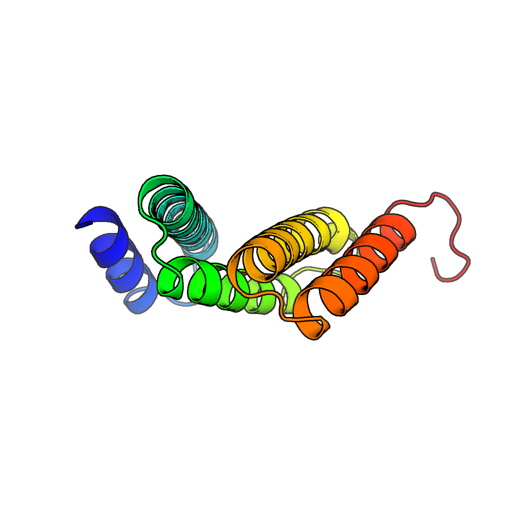 89 GLU A CA 1
ATOM 713 C C . GLU A 1 89 ? -13.488 -1.141 -8.649 1.00 98.56 89 GLU A C 1
ATOM 715 O O . GLU A 1 89 ? -13.071 -1.698 -9.670 1.00 98.56 89 GLU A O 1
ATOM 720 N N . GLU A 1 90 ? -12.723 -0.330 -7.924 1.00 98.25 90 GLU A N 1
ATOM 721 C CA . GLU A 1 90 ? -11.325 -0.101 -8.241 1.00 98.25 90 GLU A CA 1
ATOM 722 C C . GLU A 1 90 ? -10.467 -1.348 -8.004 1.00 98.25 90 GLU A C 1
ATOM 724 O O . GLU A 1 90 ? -9.694 -1.722 -8.888 1.00 98.25 90 GLU A O 1
ATOM 729 N N . ALA A 1 91 ? -10.648 -2.050 -6.882 1.00 98.31 91 ALA A N 1
ATOM 730 C CA . ALA A 1 91 ? -9.939 -3.299 -6.609 1.00 98.31 91 ALA A CA 1
ATOM 731 C C . ALA A 1 91 ? -10.129 -4.329 -7.739 1.00 98.31 91 ALA A C 1
ATOM 733 O O . ALA A 1 91 ? -9.164 -4.943 -8.202 1.00 98.31 91 ALA A O 1
ATOM 734 N N . VAL A 1 92 ? -11.355 -4.465 -8.258 1.00 98.19 92 VAL A N 1
ATOM 735 C CA . VAL A 1 92 ? -11.658 -5.350 -9.395 1.00 98.19 92 VAL A CA 1
ATOM 736 C C . VAL A 1 92 ? -10.935 -4.907 -10.669 1.00 98.19 92 VAL A C 1
ATOM 738 O O . VAL A 1 92 ? -10.411 -5.754 -11.399 1.00 98.19 92 VAL A O 1
ATOM 741 N N . LYS A 1 93 ? -10.880 -3.599 -10.958 1.00 98.19 93 LYS A N 1
ATOM 742 C CA . LYS A 1 93 ? -10.144 -3.070 -12.122 1.00 98.19 93 LYS A CA 1
ATOM 743 C C . LYS A 1 93 ? -8.652 -3.393 -12.024 1.00 98.19 93 LYS A C 1
ATOM 745 O O . LYS A 1 93 ? -8.076 -3.890 -12.991 1.00 98.19 93 LYS A O 1
ATOM 750 N N . LEU A 1 94 ? -8.050 -3.181 -10.855 1.00 97.81 94 LEU A N 1
ATOM 751 C CA . LEU A 1 94 ? -6.634 -3.464 -10.613 1.00 97.81 94 LEU A CA 1
ATOM 752 C C . LEU A 1 94 ? -6.321 -4.962 -10.709 1.00 97.81 94 LEU A C 1
ATOM 754 O O . LEU A 1 94 ? -5.348 -5.340 -11.359 1.00 97.81 94 LEU A O 1
ATOM 758 N N . GLY A 1 95 ? -7.174 -5.826 -10.149 1.00 96.75 95 GLY A N 1
ATOM 759 C CA . GLY A 1 95 ? -7.017 -7.280 -10.261 1.00 96.75 95 GLY A CA 1
ATOM 760 C C . GLY A 1 95 ? -7.064 -7.775 -11.712 1.00 96.75 95 GLY A C 1
ATOM 761 O O . GLY A 1 95 ? -6.256 -8.613 -12.117 1.00 96.75 95 GLY A O 1
ATOM 762 N N . ARG A 1 96 ? -7.955 -7.207 -12.538 1.00 95.94 96 ARG A N 1
ATOM 763 C CA . ARG A 1 96 ? -8.015 -7.499 -13.983 1.00 95.94 96 ARG A CA 1
ATOM 764 C C . ARG A 1 96 ? -6.764 -7.027 -14.721 1.00 95.94 96 ARG A C 1
ATOM 766 O O . ARG A 1 96 ? -6.251 -7.760 -15.567 1.00 95.94 96 ARG A O 1
ATOM 773 N N . ALA A 1 97 ? -6.261 -5.836 -14.398 1.00 94.75 97 ALA A N 1
ATOM 774 C CA . ALA A 1 97 ? -5.020 -5.324 -14.974 1.00 94.75 97 ALA A CA 1
ATOM 775 C C . ALA A 1 97 ? -3.829 -6.234 -14.625 1.00 94.75 97 ALA A C 1
ATOM 777 O O . ALA A 1 97 ? -3.084 -6.634 -15.516 1.00 94.75 97 ALA A O 1
ATOM 778 N N . ALA A 1 98 ? -3.706 -6.658 -13.363 1.00 94.31 98 ALA A N 1
ATOM 779 C CA . ALA A 1 98 ? -2.654 -7.579 -12.934 1.00 94.31 98 ALA A CA 1
ATOM 780 C C . ALA A 1 98 ? -2.702 -8.923 -13.679 1.00 94.31 98 ALA A C 1
ATOM 782 O O . ALA A 1 98 ? -1.670 -9.423 -14.126 1.00 94.31 98 ALA A O 1
ATOM 783 N N . PHE A 1 99 ? -3.902 -9.487 -13.859 1.00 90.94 99 PHE A N 1
ATOM 784 C CA . PHE A 1 99 ? -4.094 -10.729 -14.612 1.00 90.94 99 PHE A CA 1
ATOM 785 C C . PHE A 1 99 ? -3.687 -10.582 -16.085 1.00 90.94 99 PHE A C 1
ATOM 787 O O . PHE A 1 99 ? -2.999 -11.446 -16.627 1.00 90.94 99 PHE A O 1
ATOM 794 N N . THR A 1 100 ? -4.055 -9.460 -16.708 1.00 91.25 100 THR A N 1
ATOM 795 C CA . THR A 1 100 ? -3.708 -9.128 -18.100 1.00 91.25 100 THR A CA 1
ATOM 796 C C . THR A 1 100 ? -2.189 -9.093 -18.303 1.00 91.25 100 THR A C 1
ATOM 798 O O . THR A 1 100 ? -1.686 -9.633 -19.284 1.00 91.25 100 THR A O 1
ATOM 801 N N . LEU A 1 101 ? -1.440 -8.539 -17.342 1.00 88.81 101 LEU A N 1
ATOM 802 C CA . LEU A 1 101 ? 0.027 -8.474 -17.389 1.00 88.81 101 LEU A CA 1
ATOM 803 C C . LEU A 1 101 ? 0.718 -9.838 -17.229 1.00 88.81 101 LEU A C 1
ATOM 805 O O . LEU A 1 101 ? 1.854 -10.006 -17.670 1.00 88.81 101 LEU A O 1
ATOM 809 N N . CYS A 1 102 ? 0.055 -10.812 -16.601 1.00 79.81 102 CYS A N 1
ATOM 810 C CA . CYS A 1 102 ? 0.586 -12.164 -16.415 1.00 79.81 102 CYS A CA 1
ATOM 811 C C . CYS A 1 102 ? 0.235 -13.132 -17.550 1.00 79.81 102 CYS A C 1
ATOM 813 O O . CYS A 1 102 ? 0.822 -14.213 -17.610 1.00 79.81 102 CYS A O 1
ATOM 815 N N . ALA A 1 103 ? -0.715 -12.792 -18.425 1.00 71.69 103 ALA A N 1
ATOM 816 C CA . ALA A 1 103 ? -1.173 -13.695 -19.470 1.00 71.69 103 ALA A CA 1
ATOM 817 C C . ALA A 1 103 ? -0.092 -13.871 -20.563 1.00 71.69 103 ALA A C 1
ATOM 819 O O . ALA A 1 103 ? 0.303 -12.893 -21.207 1.00 71.69 103 ALA A O 1
ATOM 820 N N . PRO A 1 104 ? 0.400 -15.101 -20.811 1.00 55.62 104 PRO A N 1
ATOM 821 C CA . PRO A 1 104 ? 1.320 -15.357 -21.910 1.00 55.62 104 PRO A CA 1
ATOM 822 C C . PRO A 1 104 ? 0.561 -15.227 -23.239 1.00 55.62 104 PRO A C 1
ATOM 824 O O . PRO A 1 104 ? -0.242 -16.091 -23.579 1.00 55.62 104 PRO A O 1
ATOM 827 N N . GLY A 1 105 ? 0.803 -14.138 -23.979 1.00 56.41 105 GLY A N 1
ATOM 828 C CA . GLY A 1 105 ? 0.297 -13.961 -25.348 1.00 56.41 105 GLY A CA 1
ATOM 829 C C . GLY A 1 105 ? -0.529 -12.703 -25.637 1.00 56.41 105 GLY A C 1
ATOM 830 O O . GLY A 1 105 ? -1.310 -12.723 -26.585 1.00 56.41 105 GLY A O 1
ATOM 831 N N . HIS A 1 106 ? -0.394 -11.613 -24.875 1.00 52.97 106 HIS A N 1
ATOM 832 C CA . HIS A 1 106 ? -1.025 -10.355 -25.289 1.00 52.97 106 HIS A CA 1
ATOM 833 C C . HIS A 1 106 ? -0.350 -9.772 -26.552 1.00 52.97 106 HIS A C 1
ATOM 835 O O . HIS A 1 106 ? 0.875 -9.676 -26.571 1.00 52.97 106 HIS A O 1
ATOM 841 N N . PRO A 1 107 ? -1.125 -9.347 -27.573 1.00 53.50 107 PRO A N 1
ATOM 842 C CA . PRO A 1 107 ? -0.620 -8.884 -28.873 1.00 53.50 107 PRO A CA 1
ATOM 843 C C . PRO A 1 107 ? 0.041 -7.492 -28.867 1.00 53.50 107 PRO A C 1
ATOM 845 O O . PRO A 1 107 ? 0.315 -6.958 -29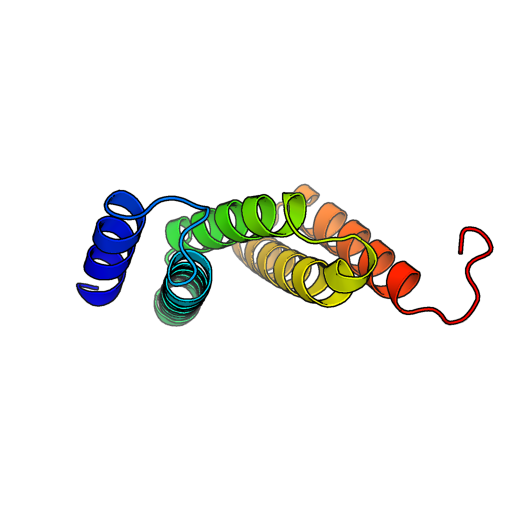.934 1.00 53.50 107 PRO A O 1
ATOM 848 N N . ASP A 1 108 ? 0.298 -6.919 -27.687 1.00 56.09 108 ASP A N 1
ATOM 849 C CA . ASP A 1 108 ? 0.983 -5.626 -27.494 1.00 56.09 108 ASP A CA 1
ATOM 850 C C . ASP A 1 108 ? 2.407 -5.809 -26.914 1.00 56.09 108 ASP A C 1
ATOM 852 O O . ASP A 1 108 ? 2.971 -4.912 -26.286 1.00 56.09 108 ASP A O 1
ATOM 856 N N . ARG A 1 109 ? 2.976 -7.011 -27.085 1.00 46.88 109 ARG A N 1
ATOM 857 C CA . ARG A 1 109 ? 4.375 -7.352 -26.796 1.00 46.88 109 ARG A CA 1
ATOM 858 C C . ARG A 1 109 ? 5.117 -7.721 -28.070 1.00 46.88 109 ARG A C 1
ATOM 860 O O . ARG A 1 109 ? 4.523 -8.448 -28.895 1.00 46.88 109 ARG A O 1
#